Protein AF-A0AAD4LWJ5-F1 (afdb_monomer)

Structure (mmCIF, N/CA/C/O backbone):
data_AF-A0AAD4LWJ5-F1
#
_entry.id   AF-A0AAD4LWJ5-F1
#
loop_
_atom_site.group_PDB
_atom_site.id
_atom_site.type_symbol
_atom_site.label_atom_id
_atom_site.label_alt_id
_atom_site.label_comp_id
_atom_site.label_asym_id
_atom_site.label_entity_id
_atom_site.label_seq_id
_atom_site.pdbx_PDB_ins_code
_atom_site.Cartn_x
_atom_site.Cartn_y
_atom_site.Cartn_z
_atom_site.occupancy
_atom_site.B_iso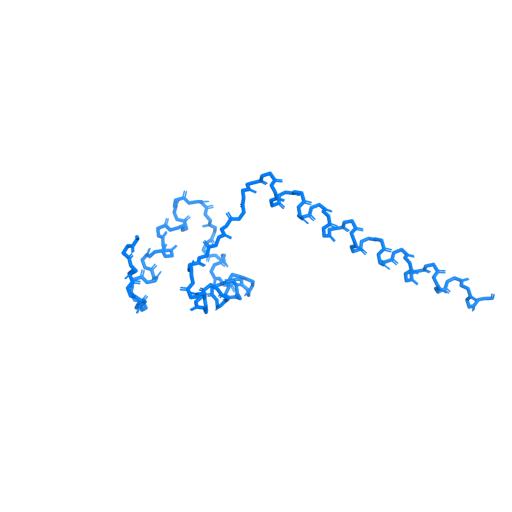_or_equiv
_atom_site.auth_seq_id
_atom_site.auth_comp_id
_atom_site.auth_asym_id
_atom_site.auth_atom_id
_atom_site.pdbx_PDB_model_num
ATOM 1 N N . GLU A 1 1 ? -16.079 13.842 3.989 1.00 54.06 1 GLU A N 1
ATOM 2 C CA . GLU A 1 1 ? -15.467 12.688 4.682 1.00 54.06 1 GLU A CA 1
ATOM 3 C C . GLU A 1 1 ? -15.132 13.097 6.104 1.00 54.06 1 GLU A C 1
ATOM 5 O O . GLU A 1 1 ? -14.649 14.206 6.302 1.00 54.06 1 GLU A O 1
ATOM 10 N N . GLN A 1 2 ? -15.451 12.262 7.090 1.00 59.44 2 GLN A N 1
ATOM 11 C CA . GLN A 1 2 ? -15.079 12.515 8.480 1.00 59.44 2 GLN A CA 1
ATOM 12 C C . GLN A 1 2 ? -13.643 12.014 8.669 1.00 59.44 2 GLN A C 1
ATOM 14 O O . GLN A 1 2 ? -13.373 10.831 8.470 1.00 59.44 2 GLN A O 1
ATOM 19 N N . VAL A 1 3 ? -12.709 12.909 8.993 1.00 71.31 3 VAL A N 1
ATOM 20 C CA . VAL A 1 3 ? -11.317 12.526 9.257 1.00 71.31 3 VAL A CA 1
ATOM 21 C C . VAL A 1 3 ? -11.282 11.846 10.620 1.00 71.31 3 VAL A C 1
ATOM 23 O O . VAL A 1 3 ? -11.444 12.505 11.645 1.00 71.31 3 VAL A O 1
ATOM 26 N N . VAL A 1 4 ? -11.110 10.524 10.641 1.00 78.81 4 VAL A N 1
ATOM 27 C CA . VAL A 1 4 ? -10.889 9.785 11.889 1.00 78.81 4 VAL A CA 1
ATOM 28 C C . VAL A 1 4 ? -9.489 10.141 12.398 1.00 78.81 4 VAL A C 1
ATOM 30 O O . VAL A 1 4 ? -8.515 9.887 11.684 1.00 78.81 4 VAL A O 1
ATOM 33 N N . PRO A 1 5 ? -9.344 10.728 13.602 1.00 85.12 5 PRO A N 1
ATOM 34 C CA . PRO A 1 5 ? -8.032 11.059 14.140 1.00 85.12 5 PRO A CA 1
ATOM 35 C C . PRO A 1 5 ? -7.164 9.808 14.300 1.00 85.12 5 PRO A C 1
ATOM 37 O O . PRO A 1 5 ? -7.632 8.746 14.727 1.00 85.12 5 PRO A O 1
ATOM 40 N N . TYR A 1 6 ? -5.876 9.939 13.987 1.00 88.00 6 TYR A N 1
ATOM 41 C CA . TYR A 1 6 ? -4.927 8.855 14.198 1.00 88.00 6 TYR A CA 1
ATOM 42 C C . TYR A 1 6 ? -4.766 8.567 15.696 1.00 88.00 6 TYR A C 1
ATOM 44 O O . TYR A 1 6 ? -4.447 9.451 16.489 1.00 88.00 6 TYR A O 1
ATOM 52 N N . THR A 1 7 ? -4.907 7.297 16.070 1.00 92.94 7 THR A N 1
ATOM 53 C CA . THR A 1 7 ? -4.394 6.748 17.326 1.00 92.94 7 THR A CA 1
ATOM 54 C C . THR A 1 7 ? -3.780 5.383 17.031 1.00 92.94 7 THR A C 1
ATOM 56 O O . THR A 1 7 ? -4.215 4.694 16.107 1.00 92.94 7 THR A O 1
ATOM 59 N N . ASN A 1 8 ? -2.820 4.933 17.844 1.00 93.81 8 ASN A N 1
ATOM 60 C CA . ASN A 1 8 ? -2.242 3.594 17.668 1.00 93.81 8 ASN A CA 1
ATOM 61 C C . ASN A 1 8 ? -3.319 2.496 17.707 1.00 93.81 8 ASN A C 1
ATOM 63 O O . ASN A 1 8 ? -3.231 1.523 16.968 1.00 93.81 8 ASN A O 1
ATOM 67 N N . LYS A 1 9 ? -4.358 2.667 18.536 1.00 95.69 9 LYS A N 1
ATOM 68 C CA . LYS A 1 9 ? -5.462 1.710 18.661 1.00 95.69 9 LYS A CA 1
ATOM 69 C C . LYS A 1 9 ? -6.347 1.687 17.412 1.00 95.69 9 LYS A C 1
ATOM 71 O O . LYS A 1 9 ? -6.673 0.605 16.935 1.00 95.69 9 LYS A O 1
ATOM 76 N N . THR A 1 10 ? -6.729 2.851 16.882 1.00 93.94 10 THR A N 1
ATOM 77 C CA . THR A 1 10 ? -7.570 2.932 15.673 1.00 93.94 10 THR A CA 1
ATOM 78 C C . THR A 1 10 ? -6.821 2.427 14.446 1.00 93.94 10 THR A C 1
ATOM 80 O O . THR A 1 10 ? -7.375 1.645 13.680 1.00 93.94 10 THR A O 1
ATOM 83 N N . PHE A 1 11 ? -5.540 2.779 14.306 1.00 92.62 11 PHE A N 1
ATOM 84 C CA . PHE A 1 11 ? -4.696 2.261 13.231 1.00 92.62 11 PHE A CA 1
ATOM 85 C C . PHE A 1 11 ? -4.519 0.740 13.311 1.00 92.62 11 PHE A C 1
ATOM 87 O O . PHE A 1 11 ? -4.635 0.060 12.296 1.00 92.62 11 PHE A O 1
ATOM 94 N N . HIS A 1 12 ? -4.280 0.195 14.509 1.00 95.19 12 HIS A N 1
ATOM 95 C CA . HIS A 1 12 ? -4.148 -1.250 14.708 1.00 95.19 12 HIS A CA 1
ATOM 96 C C . HIS A 1 12 ? -5.397 -2.000 14.230 1.00 95.19 12 HIS A C 1
ATOM 98 O O . HIS A 1 12 ? -5.278 -2.967 13.482 1.00 95.19 12 HIS A O 1
ATOM 104 N N . TRP A 1 13 ? -6.589 -1.542 14.622 1.00 96.62 13 TRP A N 1
ATOM 105 C CA . TRP A 1 13 ? -7.844 -2.159 14.187 1.00 96.62 13 TRP A CA 1
ATOM 106 C C . TRP A 1 13 ? -8.059 -2.051 12.678 1.00 96.62 13 TRP A C 1
ATOM 108 O O . TRP A 1 13 ? -8.322 -3.068 12.041 1.00 96.62 13 TRP A O 1
ATOM 118 N N . ALA A 1 14 ? -7.845 -0.870 12.094 1.00 94.88 14 ALA A N 1
ATOM 119 C CA . ALA A 1 14 ? -7.949 -0.683 10.647 1.00 94.88 14 ALA A CA 1
ATOM 120 C C . ALA A 1 14 ? -6.974 -1.589 9.868 1.00 94.88 14 ALA A C 1
ATOM 122 O O . ALA A 1 14 ? -7.320 -2.120 8.814 1.00 94.88 14 ALA A O 1
ATOM 123 N N . ALA A 1 15 ? -5.764 -1.810 10.393 1.00 95.44 15 ALA A N 1
ATOM 124 C CA . ALA A 1 15 ? -4.792 -2.716 9.789 1.00 95.44 15 ALA A CA 1
ATOM 125 C C . ALA A 1 15 ? -5.244 -4.186 9.850 1.00 95.44 15 ALA A C 1
ATOM 127 O O . ALA A 1 15 ? -5.080 -4.900 8.862 1.00 95.44 15 ALA A O 1
ATOM 128 N N . ILE A 1 16 ? -5.829 -4.638 10.969 1.00 96.88 16 ILE A N 1
ATOM 129 C CA . ILE A 1 16 ? -6.409 -5.989 11.080 1.00 96.88 16 ILE A CA 1
ATOM 130 C C . ILE A 1 16 ? -7.547 -6.168 10.072 1.00 96.88 16 ILE A C 1
ATOM 132 O O . ILE A 1 16 ? -7.548 -7.148 9.328 1.00 96.88 16 ILE A O 1
ATOM 136 N N . GLU A 1 17 ? -8.491 -5.225 10.024 1.00 97.44 17 GLU A N 1
ATOM 137 C CA . GLU A 1 17 ? -9.626 -5.284 9.095 1.00 97.44 17 GLU A CA 1
ATOM 138 C C . GLU A 1 17 ? -9.155 -5.334 7.642 1.00 97.44 17 GLU A C 1
ATOM 140 O O . GLU A 1 17 ? -9.627 -6.168 6.869 1.00 97.44 17 GLU A O 1
ATOM 145 N N . TRP A 1 18 ? -8.175 -4.500 7.283 1.00 96.31 18 TRP A N 1
ATOM 146 C CA . TRP A 1 18 ? -7.583 -4.511 5.950 1.00 96.31 18 TRP A CA 1
ATOM 147 C C . TRP A 1 18 ? -6.940 -5.863 5.614 1.00 96.31 18 TRP A C 1
ATOM 149 O O . TRP A 1 18 ? -7.196 -6.389 4.529 1.00 96.31 18 TRP A O 1
ATOM 159 N N . LEU A 1 19 ? -6.158 -6.454 6.529 1.00 97.56 19 LEU A N 1
ATOM 160 C CA . LEU A 1 19 ? -5.527 -7.762 6.312 1.00 97.56 19 LEU A CA 1
ATOM 161 C C . LEU A 1 19 ? -6.564 -8.859 6.040 1.00 97.56 19 LEU A C 1
ATOM 163 O O . LEU A 1 19 ? -6.411 -9.608 5.079 1.00 97.56 19 LEU A O 1
ATOM 167 N N . VAL A 1 20 ? -7.621 -8.929 6.857 1.00 97.44 20 VAL A N 1
ATOM 168 C CA . VAL A 1 20 ? -8.680 -9.944 6.726 1.00 97.44 20 VAL A CA 1
ATOM 169 C C . VAL A 1 20 ? -9.491 -9.730 5.448 1.00 97.44 20 VAL A C 1
ATOM 171 O O . VAL A 1 20 ? -9.701 -10.670 4.688 1.00 97.44 20 VAL A O 1
ATOM 174 N N . ALA A 1 21 ? -9.921 -8.495 5.177 1.00 98.06 21 ALA A N 1
AT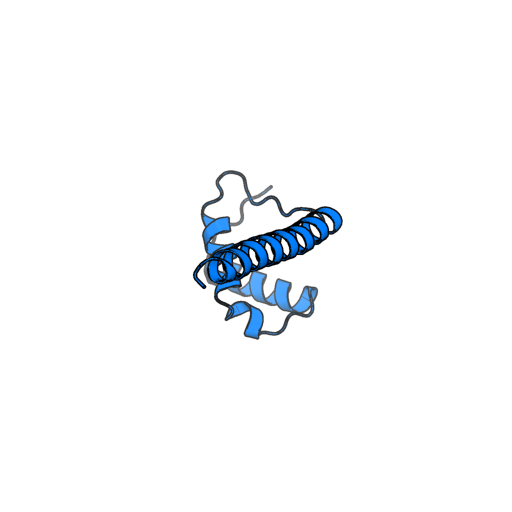OM 175 C CA . ALA A 1 21 ? -10.783 -8.189 4.036 1.00 98.06 21 ALA A CA 1
ATOM 176 C C . ALA A 1 21 ? -10.090 -8.384 2.678 1.00 98.06 21 ALA A C 1
ATOM 178 O O . ALA A 1 21 ? -10.762 -8.610 1.672 1.00 98.06 21 ALA A O 1
ATOM 179 N N . SER A 1 22 ? -8.760 -8.271 2.635 1.00 96.62 22 SER A N 1
ATOM 180 C CA . SER A 1 22 ? -7.972 -8.392 1.403 1.00 96.62 22 SER A CA 1
ATOM 181 C C . SER A 1 22 ? -7.104 -9.649 1.331 1.00 96.62 22 SER A C 1
ATOM 183 O O . SER A 1 22 ? -6.281 -9.750 0.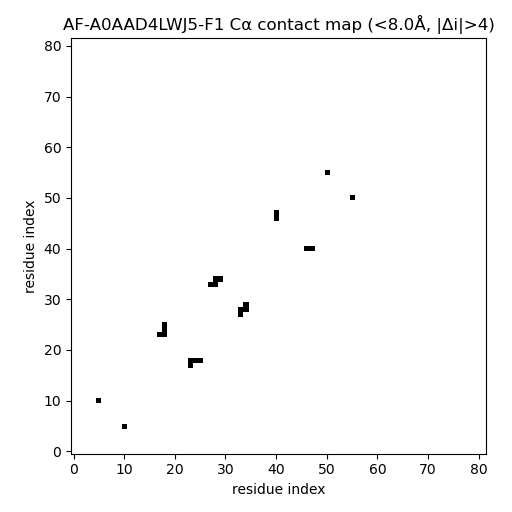418 1.00 96.62 22 SER A O 1
ATOM 185 N N . ASP A 1 23 ? -7.299 -10.581 2.271 1.00 97.44 23 ASP A N 1
ATOM 186 C CA . ASP A 1 23 ? -6.565 -11.847 2.392 1.00 97.44 23 ASP A CA 1
ATOM 187 C C . ASP A 1 23 ? -5.040 -11.657 2.305 1.00 97.44 23 ASP A C 1
ATOM 189 O O . ASP A 1 23 ? -4.317 -12.319 1.557 1.00 97.44 23 ASP A O 1
ATOM 193 N N . GLN A 1 24 ? -4.539 -10.654 3.029 1.00 96.38 24 GLN A N 1
ATOM 194 C CA . GLN A 1 24 ? -3.122 -10.307 3.018 1.00 96.38 24 GLN A CA 1
ATOM 195 C C . GLN A 1 24 ? -2.377 -11.071 4.108 1.00 96.38 24 GLN A C 1
ATOM 197 O O . GLN A 1 24 ? -2.862 -11.208 5.235 1.00 96.38 24 GLN A O 1
ATOM 202 N N . PRO A 1 25 ? -1.138 -11.505 3.840 1.00 96.69 25 PRO A N 1
ATOM 203 C CA . PRO A 1 25 ? -0.346 -12.158 4.862 1.00 96.69 25 PRO A CA 1
ATOM 204 C C . PRO A 1 25 ? 0.070 -11.140 5.933 1.00 96.69 25 PRO A C 1
ATOM 206 O O . PRO A 1 25 ? 0.451 -10.012 5.621 1.00 96.69 25 PRO A O 1
ATOM 209 N N . ILE A 1 26 ? 0.112 -11.558 7.203 1.00 95.50 26 ILE A N 1
ATOM 210 C CA . ILE A 1 26 ? 0.497 -10.697 8.346 1.00 95.50 26 ILE A CA 1
ATOM 211 C C . ILE A 1 26 ? 1.868 -10.027 8.124 1.00 95.50 26 ILE A C 1
ATOM 213 O O . ILE A 1 26 ? 2.117 -8.902 8.562 1.00 95.50 26 ILE A O 1
ATOM 217 N N . GLN A 1 27 ? 2.768 -10.694 7.395 1.00 95.94 27 GLN A N 1
ATOM 218 C CA . GLN A 1 27 ? 4.084 -10.160 7.043 1.00 95.94 27 GLN A CA 1
ATOM 219 C C . GLN A 1 27 ? 4.036 -8.884 6.183 1.00 95.94 27 GLN A C 1
ATOM 221 O O . GLN A 1 27 ? 5.019 -8.143 6.175 1.00 95.94 27 GLN A O 1
ATOM 226 N N . ALA A 1 28 ? 2.919 -8.585 5.508 1.00 95.12 28 ALA A N 1
ATOM 227 C CA . ALA A 1 28 ? 2.752 -7.369 4.711 1.00 95.12 28 ALA A CA 1
ATOM 228 C C . ALA A 1 28 ? 2.994 -6.099 5.546 1.00 95.12 28 ALA A C 1
ATOM 230 O O . ALA A 1 28 ? 3.673 -5.181 5.086 1.00 95.12 28 ALA A O 1
ATOM 231 N N . LEU A 1 29 ? 2.568 -6.089 6.817 1.00 94.38 29 LEU A N 1
ATOM 232 C CA . LEU A 1 29 ? 2.787 -4.965 7.740 1.00 94.38 29 LEU A CA 1
ATOM 233 C C . LEU A 1 29 ? 4.267 -4.752 8.104 1.00 94.38 29 LEU A C 1
ATOM 235 O O . LEU A 1 29 ? 4.668 -3.662 8.521 1.00 94.38 29 LEU A O 1
ATOM 239 N N . LYS A 1 30 ? 5.103 -5.788 7.961 1.00 94.75 30 LYS A N 1
ATOM 240 C CA . LYS A 1 30 ? 6.548 -5.707 8.224 1.00 94.75 30 LYS A CA 1
ATOM 241 C C . LYS A 1 30 ? 7.324 -5.170 7.023 1.00 94.75 30 LYS A C 1
ATOM 243 O O . LYS A 1 30 ? 8.469 -4.752 7.198 1.00 94.75 30 LYS A O 1
ATOM 248 N N . HIS A 1 31 ? 6.727 -5.165 5.831 1.00 96.44 31 HIS A N 1
ATOM 249 C CA . HIS A 1 31 ? 7.423 -4.791 4.610 1.00 96.44 31 HIS A CA 1
ATOM 250 C C . HIS A 1 31 ? 7.815 -3.298 4.629 1.00 96.44 31 HIS A C 1
ATOM 252 O O . HIS A 1 31 ? 6.950 -2.444 4.839 1.00 96.44 31 HIS A O 1
ATOM 258 N N . PRO A 1 32 ? 9.085 -2.934 4.365 1.00 96.69 32 PRO A N 1
ATOM 259 C CA . PRO A 1 32 ? 9.528 -1.538 4.409 1.00 96.69 32 PRO A CA 1
ATOM 260 C C . PRO A 1 32 ? 8.711 -0.608 3.503 1.00 96.69 32 PRO A C 1
ATOM 262 O O . PRO A 1 32 ? 8.332 0.480 3.927 1.00 96.69 32 PRO A O 1
ATOM 265 N N . LYS A 1 33 ? 8.350 -1.067 2.294 1.00 95.62 33 LYS A N 1
ATOM 266 C CA . LYS A 1 33 ? 7.515 -0.283 1.363 1.00 95.62 33 LYS A CA 1
ATOM 267 C C . LYS A 1 33 ? 6.095 -0.026 1.865 1.00 95.62 33 LYS A C 1
ATOM 269 O O . LYS A 1 33 ? 5.527 1.004 1.526 1.00 95.62 33 LYS A O 1
ATOM 274 N N . PHE A 1 34 ? 5.541 -0.911 2.696 1.00 93.69 34 PHE A N 1
ATOM 275 C CA . PHE A 1 34 ? 4.247 -0.655 3.325 1.00 93.69 34 PHE A CA 1
ATOM 276 C C . PHE A 1 34 ? 4.358 0.518 4.308 1.00 93.69 34 PHE A C 1
ATOM 278 O O . PHE A 1 34 ? 3.590 1.470 4.218 1.00 93.69 34 PHE A O 1
ATOM 285 N N . LYS A 1 35 ? 5.376 0.510 5.180 1.00 93.81 35 LYS A N 1
ATOM 286 C CA . LYS A 1 35 ? 5.636 1.616 6.121 1.00 93.81 35 LYS A CA 1
ATOM 287 C C . LYS A 1 35 ? 5.920 2.936 5.400 1.00 93.81 35 LYS A C 1
ATOM 289 O O . LYS A 1 35 ? 5.408 3.973 5.805 1.00 93.81 35 LYS A O 1
ATOM 294 N N . GLU A 1 36 ? 6.700 2.892 4.322 1.00 96.75 36 GLU A N 1
ATOM 295 C CA . GLU A 1 36 ? 6.985 4.056 3.475 1.00 96.75 36 GLU A CA 1
ATOM 296 C C . GLU A 1 36 ? 5.699 4.651 2.883 1.00 96.75 36 GLU A C 1
ATOM 298 O O . GLU A 1 36 ? 5.479 5.855 2.987 1.00 96.75 36 GLU A O 1
ATOM 303 N N . MET A 1 37 ? 4.808 3.809 2.349 1.00 95.56 37 MET A N 1
ATOM 304 C CA . MET A 1 37 ? 3.515 4.240 1.813 1.00 95.56 37 MET A CA 1
ATOM 305 C C . MET A 1 37 ? 2.636 4.910 2.880 1.00 95.56 37 MET A C 1
ATOM 307 O O . MET A 1 37 ? 2.055 5.960 2.611 1.00 95.56 37 MET A O 1
ATOM 311 N N . ILE A 1 38 ? 2.569 4.349 4.095 1.00 93.62 38 ILE A N 1
ATOM 312 C CA . ILE A 1 38 ? 1.828 4.953 5.216 1.00 93.62 38 ILE A CA 1
ATOM 313 C C . ILE A 1 38 ? 2.428 6.304 5.613 1.00 93.62 38 ILE A C 1
ATOM 315 O O . ILE A 1 38 ? 1.684 7.263 5.802 1.00 93.62 38 ILE A O 1
ATOM 319 N N . ASN A 1 39 ? 3.756 6.410 5.692 1.00 93.31 39 ASN A N 1
ATOM 320 C CA . ASN A 1 39 ? 4.418 7.674 6.012 1.00 93.31 39 ASN A CA 1
ATOM 321 C C . ASN A 1 39 ? 4.100 8.754 4.971 1.00 93.31 39 ASN A C 1
ATOM 323 O O . ASN A 1 39 ? 3.794 9.880 5.349 1.00 93.31 39 ASN A O 1
ATOM 327 N N . ILE A 1 40 ? 4.118 8.417 3.678 1.00 93.31 40 ILE A N 1
ATOM 328 C CA . ILE A 1 40 ? 3.730 9.345 2.603 1.00 93.31 40 ILE A CA 1
ATOM 329 C C . ILE A 1 40 ? 2.263 9.768 2.767 1.00 93.31 40 ILE A C 1
ATOM 331 O O . ILE A 1 40 ? 1.957 10.959 2.746 1.00 93.31 40 ILE A O 1
ATOM 335 N N . ALA A 1 41 ? 1.365 8.803 2.981 1.00 92.75 41 ALA A N 1
ATOM 336 C CA . ALA A 1 41 ? -0.061 9.052 3.170 1.00 92.75 41 ALA A CA 1
ATOM 337 C C . ALA A 1 41 ? -0.361 9.947 4.384 1.00 92.75 41 ALA A C 1
ATOM 339 O O . ALA A 1 41 ? -1.228 10.813 4.301 1.00 92.75 41 ALA A O 1
ATOM 340 N N . ALA A 1 42 ? 0.371 9.782 5.489 1.00 90.75 42 ALA A N 1
ATOM 341 C CA . ALA A 1 42 ? 0.192 10.567 6.711 1.00 90.75 42 ALA A CA 1
ATOM 342 C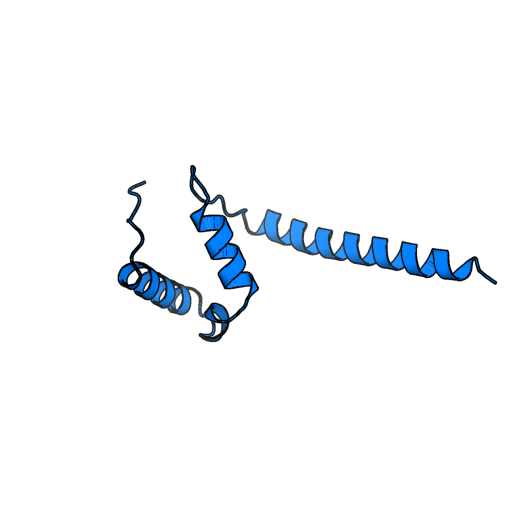 C . ALA A 1 42 ? 0.504 12.064 6.530 1.00 90.75 42 ALA A C 1
ATOM 344 O O . ALA A 1 42 ? -0.009 12.886 7.284 1.00 90.75 42 ALA A O 1
ATOM 345 N N . HIS A 1 43 ? 1.313 12.425 5.529 1.00 90.38 43 HIS A N 1
ATOM 346 C CA . HIS A 1 43 ? 1.629 13.819 5.198 1.00 90.38 43 HIS A CA 1
ATOM 347 C C . HIS A 1 43 ? 0.651 14.434 4.182 1.00 90.38 43 HIS A C 1
ATOM 349 O O . HIS A 1 43 ? 0.785 15.607 3.829 1.00 90.38 43 HIS A O 1
ATOM 355 N N . ALA A 1 44 ? -0.327 13.672 3.682 1.00 90.06 44 ALA A N 1
ATOM 356 C CA . ALA A 1 44 ? -1.276 14.172 2.699 1.00 90.06 44 ALA A CA 1
ATOM 357 C C . ALA A 1 44 ? -2.309 15.102 3.356 1.00 90.06 44 ALA A C 1
ATOM 359 O O . ALA A 1 44 ? -3.106 14.686 4.191 1.00 90.06 44 ALA A O 1
ATOM 360 N N . THR A 1 45 ? -2.344 16.365 2.931 1.00 88.50 45 THR A N 1
ATOM 361 C CA . THR A 1 45 ? -3.301 17.366 3.437 1.00 88.50 45 THR A CA 1
ATOM 362 C C . THR A 1 45 ? -4.694 17.240 2.820 1.00 88.50 45 THR A C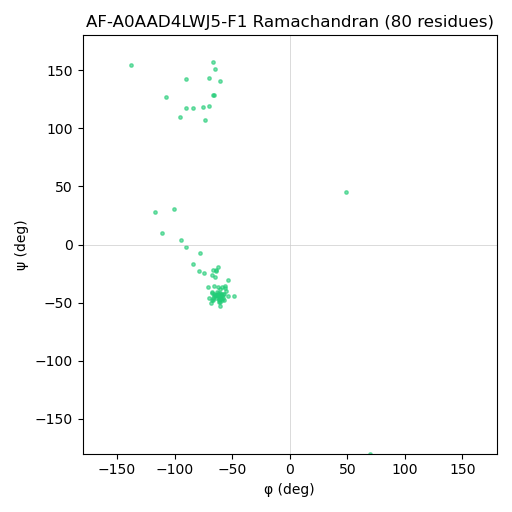 1
ATOM 364 O O . THR A 1 45 ? -5.673 17.663 3.423 1.00 88.50 45 THR A O 1
ATOM 367 N N . ASN A 1 46 ? -4.793 16.633 1.634 1.00 88.06 46 ASN A N 1
ATOM 368 C CA . ASN A 1 46 ? -6.025 16.528 0.843 1.00 88.06 46 ASN A CA 1
ATOM 369 C C . ASN A 1 46 ? -6.472 15.068 0.646 1.00 88.06 46 ASN A C 1
ATOM 371 O O . ASN A 1 46 ? -7.074 14.730 -0.375 1.00 88.06 46 ASN A O 1
ATOM 375 N N . GLY A 1 47 ? -6.122 14.196 1.596 1.00 85.06 47 GLY A N 1
ATOM 376 C CA . GLY A 1 47 ? -6.340 12.755 1.485 1.00 85.06 47 GLY A CA 1
ATOM 377 C C . GLY A 1 47 ? -5.453 12.085 0.430 1.00 85.06 47 GLY A C 1
ATOM 378 O O . GLY A 1 47 ? -4.632 12.719 -0.237 1.00 85.06 47 GLY A O 1
ATOM 379 N N . VAL A 1 48 ? -5.611 10.769 0.286 1.00 90.19 48 VAL A N 1
ATOM 380 C CA . VAL A 1 48 ? -4.819 9.950 -0.643 1.00 90.19 48 VAL A CA 1
ATOM 381 C C . VAL A 1 48 ? -5.681 9.526 -1.823 1.00 90.19 48 VAL A C 1
ATOM 383 O O . VAL A 1 48 ?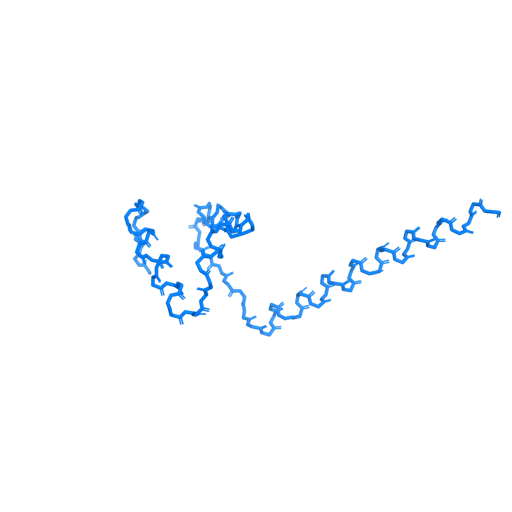 -6.734 8.918 -1.651 1.00 90.19 48 VAL A O 1
ATOM 386 N N . LYS A 1 49 ? -5.209 9.800 -3.042 1.00 91.25 49 LYS A N 1
ATOM 387 C CA . LYS A 1 49 ? -5.845 9.325 -4.276 1.00 91.25 49 LYS A CA 1
ATOM 388 C C . LYS A 1 49 ? -5.167 8.040 -4.729 1.00 91.25 49 LYS A C 1
ATOM 390 O O . LYS A 1 49 ? -4.025 8.069 -5.177 1.00 91.25 49 LYS A O 1
ATOM 395 N N . VAL A 1 50 ? -5.877 6.922 -4.619 1.00 90.88 50 VAL A N 1
ATOM 396 C CA . VAL A 1 50 ? -5.390 5.618 -5.078 1.00 90.88 50 VAL A CA 1
ATOM 397 C C . VAL A 1 50 ? -5.807 5.419 -6.543 1.00 90.88 50 VAL A C 1
ATOM 399 O O . VAL A 1 50 ? -7.007 5.418 -6.829 1.00 90.88 50 VAL A O 1
ATOM 402 N N . PRO A 1 51 ? -4.861 5.285 -7.492 1.00 92.50 51 PRO A N 1
ATOM 403 C CA . PRO A 1 51 ? -5.192 5.120 -8.903 1.00 92.50 51 PRO A CA 1
ATOM 404 C C . PRO A 1 51 ? -5.935 3.805 -9.168 1.00 92.50 51 PRO A C 1
ATOM 406 O O . PRO A 1 51 ? -5.752 2.800 -8.487 1.00 92.50 51 PRO A O 1
ATOM 409 N N . GLY A 1 52 ? -6.787 3.790 -10.194 1.00 96.00 52 GLY A N 1
ATOM 410 C CA . GLY A 1 52 ? -7.546 2.593 -10.553 1.00 96.00 52 GLY A CA 1
ATOM 411 C C . GLY A 1 52 ? -6.657 1.453 -11.067 1.00 96.00 52 GLY A C 1
ATOM 412 O O . GLY A 1 52 ? -5.582 1.677 -11.628 1.00 96.00 52 GLY A O 1
ATOM 413 N N . ARG A 1 53 ? -7.155 0.212 -10.973 1.00 95.62 53 ARG A N 1
ATOM 414 C CA . ARG A 1 53 ? -6.435 -1.018 -11.365 1.00 95.62 53 ARG A CA 1
ATOM 415 C C . ARG A 1 53 ? -5.780 -0.946 -12.749 1.00 95.62 53 ARG A C 1
ATOM 417 O O . ARG A 1 53 ? -4.650 -1.397 -12.919 1.00 95.62 53 ARG A O 1
ATOM 424 N N . LYS A 1 54 ? -6.493 -0.415 -13.752 1.00 97.00 54 LYS A N 1
ATOM 425 C CA . LYS A 1 54 ? -5.990 -0.319 -15.135 1.00 97.00 54 LYS A CA 1
ATOM 426 C C . LYS A 1 54 ? -4.768 0.596 -15.222 1.00 97.00 54 LYS A C 1
ATOM 428 O O . LYS A 1 54 ? -3.799 0.235 -15.884 1.00 97.00 54 LYS A O 1
ATOM 433 N N . LEU A 1 55 ? -4.824 1.740 -14.542 1.00 96.69 55 LEU A N 1
ATOM 434 C CA . LEU A 1 55 ? -3.739 2.712 -14.516 1.00 96.69 55 LEU A CA 1
ATOM 435 C C . LEU A 1 55 ? -2.535 2.152 -13.755 1.00 96.69 55 LEU A C 1
ATOM 437 O O . LEU A 1 55 ? -1.460 2.073 -14.339 1.00 96.69 55 LEU A O 1
ATOM 441 N N . MET A 1 56 ? -2.739 1.618 -12.543 1.00 95.94 56 MET A N 1
ATOM 442 C CA . MET A 1 56 ? -1.662 0.977 -11.773 1.00 95.94 56 MET A CA 1
ATOM 443 C C . MET A 1 56 ? -0.948 -0.116 -12.574 1.00 95.94 56 MET A C 1
ATOM 445 O O . MET A 1 56 ? 0.278 -0.193 -12.586 1.00 95.94 56 MET A O 1
ATOM 449 N N . ARG A 1 57 ? -1.700 -0.971 -13.281 1.00 97.12 57 ARG A N 1
ATOM 450 C CA . ARG A 1 57 ? -1.100 -2.033 -14.100 1.00 97.12 57 ARG A 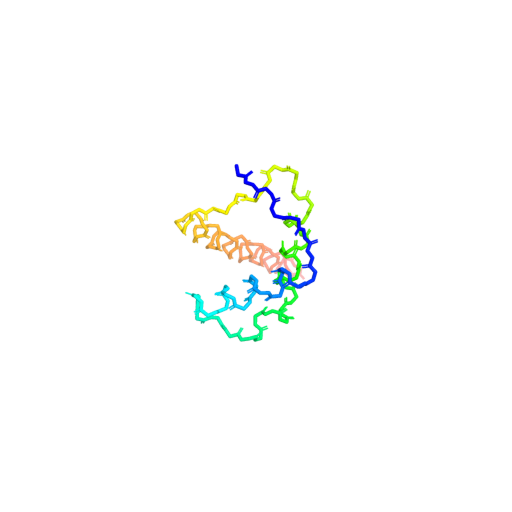CA 1
ATOM 451 C C . ARG A 1 57 ? -0.234 -1.461 -15.223 1.00 97.12 57 ARG A C 1
ATOM 453 O O . ARG A 1 57 ? 0.835 -2.006 -15.491 1.00 97.12 57 ARG A O 1
ATOM 460 N N . ALA A 1 58 ? -0.697 -0.401 -15.883 1.00 97.56 58 ALA A N 1
ATOM 461 C CA . ALA A 1 58 ? 0.068 0.263 -16.931 1.00 97.56 58 ALA A CA 1
ATOM 462 C C . ALA A 1 58 ? 1.355 0.889 -16.370 1.00 97.56 58 ALA A C 1
ATOM 464 O O . ALA A 1 58 ? 2.420 0.682 -16.946 1.00 97.56 58 ALA A O 1
ATOM 465 N N . GLU A 1 59 ? 1.274 1.564 -15.222 1.00 97.25 59 GLU A N 1
ATOM 466 C CA . GLU A 1 59 ? 2.421 2.189 -14.549 1.00 97.25 59 GLU A CA 1
ATOM 467 C C . GLU A 1 59 ? 3.466 1.161 -14.098 1.00 97.25 59 GLU A C 1
ATOM 469 O O . GLU A 1 59 ? 4.664 1.372 -14.296 1.00 97.25 59 GLU A O 1
ATOM 474 N N . ILE A 1 60 ? 3.037 0.007 -13.574 1.00 97.69 60 ILE A N 1
ATOM 475 C CA . ILE A 1 60 ? 3.946 -1.095 -13.224 1.00 97.69 60 ILE A CA 1
ATOM 476 C C . ILE A 1 60 ? 4.695 -1.574 -14.471 1.00 97.69 60 ILE A C 1
ATOM 478 O O . ILE A 1 60 ? 5.925 -1.618 -14.475 1.00 97.69 60 ILE A O 1
ATOM 482 N N . ILE A 1 61 ? 3.968 -1.897 -15.548 1.00 98.19 61 ILE A N 1
ATOM 483 C CA . ILE A 1 61 ? 4.575 -2.363 -16.805 1.00 98.19 61 ILE A CA 1
ATOM 484 C C . ILE A 1 61 ? 5.555 -1.319 -17.346 1.00 98.19 61 ILE A C 1
ATOM 486 O O . ILE A 1 61 ? 6.645 -1.677 -17.794 1.00 98.19 61 ILE A O 1
ATOM 490 N N . GLN A 1 62 ? 5.186 -0.039 -17.293 1.00 98.25 62 GLN A N 1
ATOM 491 C CA . GLN A 1 62 ? 6.042 1.039 -17.767 1.00 98.25 62 GLN A CA 1
ATOM 492 C C . GLN A 1 62 ? 7.319 1.159 -16.931 1.00 98.25 62 GLN A C 1
ATOM 494 O O . GLN A 1 62 ? 8.406 1.208 -17.499 1.00 98.25 62 GLN A O 1
ATOM 499 N N . THR A 1 63 ? 7.213 1.077 -15.604 1.00 97.81 63 THR A N 1
ATOM 500 C CA . THR A 1 63 ? 8.373 1.109 -14.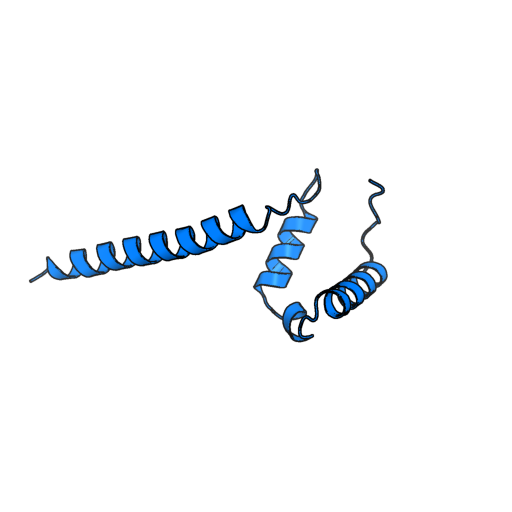698 1.00 97.81 63 THR A CA 1
ATOM 501 C C . THR A 1 63 ? 9.378 0.002 -15.036 1.00 97.81 63 THR A C 1
ATOM 503 O O . THR A 1 63 ? 10.586 0.246 -15.092 1.00 97.81 63 THR A O 1
ATOM 506 N N . PHE A 1 64 ? 8.897 -1.212 -15.329 1.00 97.81 64 PHE A N 1
ATOM 507 C CA . PHE A 1 64 ? 9.766 -2.305 -15.776 1.00 97.81 64 PHE A CA 1
ATOM 508 C C . PHE A 1 64 ? 10.410 -2.023 -17.139 1.00 97.81 64 PHE A C 1
ATOM 510 O O . PHE A 1 64 ? 11.612 -2.240 -17.299 1.00 97.81 64 PHE A O 1
ATOM 517 N N . LYS A 1 65 ? 9.648 -1.518 -18.118 1.00 97.81 65 LYS A N 1
ATOM 518 C CA . LYS A 1 65 ? 10.184 -1.156 -19.443 1.00 97.81 65 LYS A CA 1
ATOM 519 C C . LYS A 1 65 ? 11.280 -0.095 -19.349 1.00 97.81 65 LYS A C 1
ATOM 521 O O . LYS A 1 65 ? 12.313 -0.230 -20.009 1.00 97.81 65 LYS A O 1
ATOM 526 N N . ASP A 1 66 ? 11.080 0.921 -18.519 1.00 97.88 66 ASP A N 1
ATOM 527 C CA . ASP A 1 66 ? 12.044 2.003 -18.325 1.00 97.88 66 ASP A CA 1
ATOM 528 C C . ASP A 1 66 ? 13.331 1.479 -17.688 1.00 97.88 66 ASP A C 1
ATOM 530 O O . ASP A 1 66 ? 14.429 1.815 -18.137 1.00 97.88 66 ASP A O 1
ATOM 534 N N . HIS A 1 67 ? 13.212 0.603 -16.684 1.00 97.25 67 HIS A N 1
ATOM 535 C CA . HIS A 1 67 ? 14.367 -0.042 -16.065 1.00 97.25 67 HIS A CA 1
ATOM 536 C C . HIS A 1 67 ? 15.152 -0.871 -17.092 1.00 97.25 67 HIS A C 1
ATOM 538 O O . HIS A 1 67 ? 16.359 -0.680 -17.240 1.00 97.25 67 HIS A O 1
ATOM 544 N N . LEU A 1 68 ? 14.481 -1.727 -17.865 1.00 97.31 68 LEU A N 1
ATOM 545 C CA . LEU A 1 68 ? 15.142 -2.542 -18.891 1.00 97.31 68 LEU A CA 1
ATOM 546 C C . LEU A 1 68 ? 15.803 -1.688 -19.981 1.00 97.31 68 LEU A C 1
ATOM 548 O O . LEU A 1 68 ? 16.893 -2.016 -20.447 1.00 97.31 68 LEU A O 1
ATOM 552 N N . THR A 1 69 ? 15.184 -0.569 -20.357 1.00 97.44 69 THR A N 1
ATOM 553 C CA . THR A 1 69 ? 15.748 0.364 -21.343 1.00 97.44 69 THR A CA 1
ATOM 554 C C . THR A 1 69 ? 17.014 1.036 -20.814 1.00 97.44 69 THR A C 1
ATOM 556 O O . THR A 1 69 ? 18.029 1.063 -21.512 1.00 97.44 69 THR A O 1
ATOM 559 N N . LYS A 1 70 ? 16.992 1.518 -19.563 1.00 96.19 70 LYS A N 1
ATOM 560 C CA . LYS A 1 70 ? 18.174 2.093 -18.898 1.00 96.19 70 LYS A CA 1
ATOM 561 C C . LYS A 1 70 ? 19.299 1.069 -18.768 1.00 96.19 70 LYS A C 1
ATOM 563 O O . LYS A 1 70 ? 20.445 1.384 -19.076 1.00 96.19 70 LYS A O 1
ATOM 568 N N . LEU A 1 71 ? 18.965 -0.160 -18.376 1.00 95.88 71 LEU A N 1
ATOM 569 C CA . LEU A 1 71 ? 19.928 -1.252 -18.262 1.00 95.88 71 LEU A CA 1
ATOM 570 C C . LEU A 1 71 ? 20.577 -1.568 -19.617 1.00 95.88 71 LEU A C 1
ATOM 572 O O . LEU A 1 71 ? 21.799 -1.650 -19.704 1.00 95.88 71 LEU A O 1
ATOM 576 N N . LYS A 1 72 ? 19.780 -1.679 -20.688 1.00 96.00 72 LYS A N 1
ATOM 577 C CA . LYS A 1 72 ? 20.286 -1.897 -22.052 1.00 96.00 72 LYS A CA 1
ATOM 578 C C . LYS A 1 72 ? 21.239 -0.784 -22.490 1.00 96.00 72 LYS A C 1
ATOM 580 O O . LYS A 1 72 ? 22.298 -1.076 -23.038 1.00 96.00 72 LYS A O 1
ATOM 585 N N . ALA A 1 73 ? 20.873 0.476 -22.255 1.00 94.69 73 ALA A N 1
ATOM 586 C CA . ALA A 1 73 ? 21.727 1.611 -22.590 1.00 94.69 73 ALA A CA 1
ATOM 587 C C . ALA A 1 73 ? 23.067 1.540 -21.843 1.00 94.69 73 ALA A C 1
ATOM 589 O O . ALA A 1 73 ? 24.115 1.689 -22.463 1.00 94.69 73 ALA A O 1
ATOM 590 N N . TRP A 1 74 ? 23.037 1.240 -20.542 1.00 93.88 74 TRP A N 1
ATOM 591 C CA . TRP A 1 74 ? 24.244 1.121 -19.726 1.00 93.88 74 TRP A CA 1
ATOM 592 C C . TRP A 1 74 ? 25.181 0.013 -20.227 1.00 93.88 74 TRP A C 1
ATOM 594 O O . TRP A 1 74 ? 26.365 0.262 -20.444 1.00 93.88 74 TRP A O 1
ATOM 604 N N . LEU A 1 75 ? 24.641 -1.176 -20.510 1.00 93.69 75 LEU A N 1
ATOM 605 C CA . LEU A 1 75 ? 25.426 -2.312 -21.004 1.00 93.69 75 LEU A CA 1
ATOM 606 C C . LEU A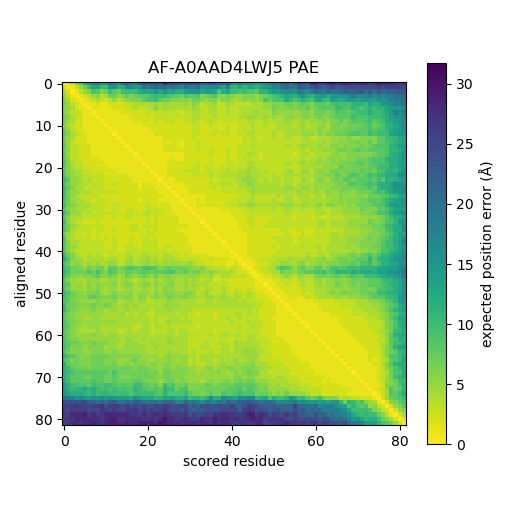 1 75 ? 26.013 -2.072 -22.407 1.00 93.69 75 LEU A C 1
ATOM 608 O O . LEU A 1 75 ? 27.140 -2.480 -22.676 1.00 93.69 75 LEU A O 1
ATOM 612 N N . ASN A 1 76 ? 25.289 -1.374 -23.287 1.00 89.00 76 ASN A N 1
ATOM 613 C CA . ASN A 1 76 ? 25.761 -1.053 -24.640 1.00 89.00 76 ASN A CA 1
ATOM 614 C C . ASN A 1 76 ? 26.827 0.060 -24.667 1.00 89.00 76 ASN A C 1
ATOM 616 O O . ASN A 1 76 ? 27.633 0.123 -25.595 1.00 89.00 76 ASN A O 1
ATOM 620 N N . VAL A 1 77 ? 26.867 0.941 -23.664 1.00 72.75 77 VAL A N 1
ATOM 621 C CA . VAL A 1 77 ? 27.962 1.918 -23.519 1.00 72.75 77 VAL A CA 1
ATOM 622 C C . VAL A 1 77 ? 29.255 1.208 -23.105 1.00 72.75 77 VAL A C 1
ATOM 624 O O . VAL A 1 77 ? 30.325 1.534 -23.617 1.00 72.75 77 VAL A O 1
ATOM 627 N N . SER A 1 78 ? 29.170 0.173 -22.260 1.00 60.00 78 SER A N 1
ATOM 628 C CA . SER A 1 78 ? 30.333 -0.635 -21.858 1.00 60.00 78 SER A CA 1
ATOM 629 C C . SER A 1 78 ? 30.976 -1.412 -23.014 1.00 60.00 78 SER A C 1
ATOM 631 O O . SER A 1 78 ? 32.158 -1.739 -22.938 1.00 60.00 78 SER A O 1
ATOM 633 N N . THR A 1 79 ? 30.247 -1.679 -24.104 1.00 56.69 79 THR A N 1
ATOM 634 C CA . THR A 1 79 ? 30.806 -2.344 -25.295 1.00 56.69 79 THR A CA 1
ATOM 635 C C . THR A 1 79 ? 31.649 -1.431 -26.193 1.00 56.69 79 THR A C 1
ATOM 637 O O . THR A 1 79 ? 32.294 -1.938 -27.103 1.00 56.69 79 THR A O 1
ATOM 640 N N . CYS A 1 80 ? 31.691 -0.117 -25.937 1.00 51.94 80 CYS A N 1
ATOM 641 C CA . CYS A 1 80 ? 32.466 0.848 -26.732 1.00 51.94 80 CYS A CA 1
ATOM 642 C C . CYS A 1 80 ? 33.873 1.151 -26.161 1.00 51.94 80 CYS A C 1
ATOM 644 O O . CYS A 1 80 ? 34.580 1.996 -26.699 1.00 51.94 80 CYS A O 1
ATOM 646 N N . LEU A 1 81 ? 34.288 0.475 -25.079 1.00 50.56 81 LEU A N 1
ATOM 647 C CA . LEU A 1 81 ? 35.634 0.562 -24.478 1.00 50.56 81 LEU A CA 1
ATOM 648 C C . LEU A 1 81 ? 36.550 -0.618 -24.880 1.00 50.56 81 LEU A C 1
ATOM 650 O O . LEU A 1 81 ? 37.410 -1.027 -24.100 1.00 50.56 81 LEU A O 1
ATOM 654 N N . ARG A 1 82 ? 36.361 -1.186 -26.076 1.00 41.72 82 ARG A N 1
ATOM 655 C CA . ARG A 1 82 ? 37.310 -2.127 -26.693 1.00 41.72 82 ARG A CA 1
ATOM 656 C C . ARG A 1 82 ? 37.886 -1.553 -27.971 1.00 41.72 82 ARG A C 1
ATOM 658 O O . ARG A 1 82 ? 37.087 -0.997 -28.751 1.00 41.72 82 ARG A O 1
#

Sequence (82 aa):
EQVVPYTNKTFHWAAIEWLVASDQPIQALKHPKFKEMINIAAHATNGVKVPGRKLMRAEIIQTFKDHLTKLKAWLNVSTCLR

pLDDT: mean 90.45, std 12.4, range [41.72, 98.25]

Secondary structure (DSSP, 8-state):
---PPP-HHHHHHHHHHHHHHTT--GGGGG-HHHHHHHHHHHT-TT---PPPHHHHHHHHHHHHHHHHHHHHHHHHHHTT--

Mean predicted aligned error: 6.3 Å

Foldseek 3Di:
DDDDDDDPVVVVVVVVCVCVVVVHDPCCCVDPVSVVVVVVQVPDPPGDDDDDPVVVVVVVVVVVVVVVVVVVVVVVVVVVPD

Radius of gyration: 19.33 Å; Cα contacts (8 Å, |Δi|>4): 12; chains: 1; bounding box: 53×30×45 Å

Organism: NCBI:txid376703

Solvent-accessible surface area (backbone atoms only — not comparable to full-atom values): 5104 Å² total; per-residue (Å²): 134,86,84,76,77,92,41,76,68,58,51,52,50,53,49,52,51,50,31,64,78,65,74,48,63,79,65,56,79,71,36,67,68,50,52,50,52,50,57,57,50,72,70,42,90,84,62,80,87,79,75,53,72,72,57,50,52,51,52,53,54,46,53,53,51,51,50,53,49,53,51,51,53,56,57,58,56,64,66,69,80,114